Protein AF-A0A9E2TY33-F1 (afdb_monomer)

Radius of gyration: 12.96 Å; Cα contacts (8 Å, |Δi|>4): 68; chains: 1; bounding box: 35×22×28 Å

Secondary structure (DSSP, 8-state):
---HHHHHHHHHHHTS-GGGGB---SS------HHHHHHHHHH-GGGB---EE--SS--EE-SSHHHHHHS--

Solvent-accessible surface area (backbone atoms only — not comparable to full-atom values): 4620 Å² total; per-residue (Å²): 131,76,48,61,67,54,44,50,51,50,19,59,56,51,73,49,57,64,71,70,46,46,58,70,86,92,79,71,96,68,90,64,52,68,70,52,48,39,53,45,40,70,78,40,58,85,33,49,57,71,56,63,49,86,49,97,89,62,31,43,73,54,89,44,78,63,56,65,70,71,51,85,125

Foldseek 3Di:
DADLVRLVVLCVQAVHDSCVQFDDPDDDPPPDDSVNSRVVCVVPVVRGQDDWDGDPVHIHHPPDPVVVVVPPD

Structure (mmCIF, N/CA/C/O backbone):
data_AF-A0A9E2TY33-F1
#
_entry.id   AF-A0A9E2TY33-F1
#
loop_
_atom_site.group_PDB
_atom_site.id
_atom_site.type_symbol
_atom_site.label_atom_id
_atom_site.label_alt_id
_atom_site.label_comp_id
_atom_site.label_asym_id
_atom_site.label_entity_id
_atom_site.label_seq_id
_atom_site.pdbx_PDB_ins_code
_atom_site.Cartn_x
_atom_site.Cartn_y
_atom_site.Cartn_z
_atom_site.occupancy
_atom_site.B_iso_or_equiv
_atom_site.auth_seq_id
_atom_site.auth_comp_id
_atom_site.auth_asym_id
_atom_site.auth_atom_id
_atom_site.pdbx_PDB_model_num
ATOM 1 N N . MET A 1 1 ? 7.912 12.756 1.456 1.00 62.06 1 MET A N 1
ATOM 2 C CA . MET A 1 1 ? 8.052 11.381 0.929 1.00 62.06 1 MET A CA 1
ATOM 3 C C . MET A 1 1 ? 7.783 10.415 2.055 1.00 62.06 1 MET A C 1
ATOM 5 O O . MET A 1 1 ? 8.208 10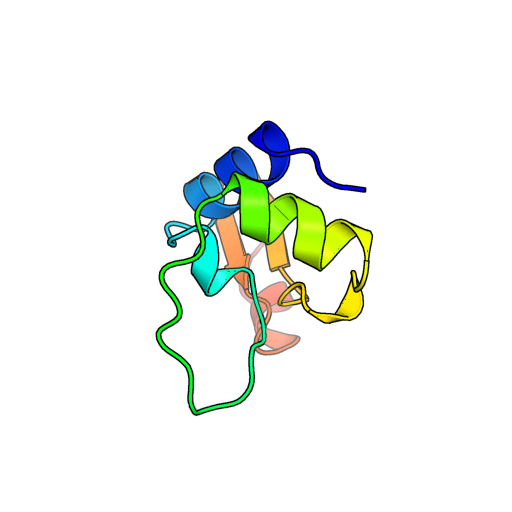.721 3.162 1.00 62.06 1 MET A O 1
ATOM 9 N N . LEU A 1 2 ? 7.086 9.313 1.776 1.00 74.62 2 LEU A N 1
ATOM 10 C CA . LEU A 1 2 ? 6.7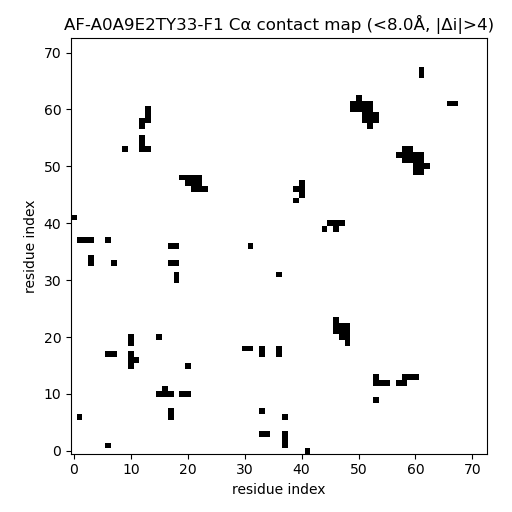77 8.304 2.786 1.00 74.62 2 LEU A CA 1
ATOM 11 C C . LEU A 1 2 ? 8.060 7.592 3.239 1.00 74.62 2 LEU A C 1
ATOM 13 O O . LEU A 1 2 ? 8.935 7.299 2.419 1.00 74.62 2 LEU A O 1
ATOM 17 N N . THR A 1 3 ? 8.189 7.361 4.542 1.00 85.62 3 THR A N 1
ATOM 18 C CA . THR A 1 3 ? 9.247 6.524 5.122 1.00 85.62 3 THR A CA 1
ATOM 19 C C . THR A 1 3 ? 8.899 5.039 4.999 1.00 85.62 3 THR A C 1
ATOM 21 O O . THR A 1 3 ? 7.774 4.684 4.653 1.00 85.62 3 THR A O 1
ATOM 24 N N . GLU A 1 4 ? 9.858 4.162 5.310 1.00 84.62 4 GLU A N 1
ATOM 25 C CA . GLU A 1 4 ? 9.622 2.713 5.402 1.00 84.62 4 GLU A CA 1
ATOM 26 C C . GLU A 1 4 ? 8.472 2.391 6.362 1.00 84.62 4 GLU A C 1
ATOM 28 O O . GLU A 1 4 ? 7.544 1.674 6.001 1.00 84.62 4 GLU A O 1
ATOM 33 N N . THR A 1 5 ? 8.482 3.009 7.546 1.00 89.19 5 THR A N 1
ATOM 34 C CA . THR A 1 5 ? 7.427 2.857 8.552 1.00 89.19 5 THR A CA 1
ATOM 35 C C . THR A 1 5 ? 6.071 3.312 8.026 1.00 89.19 5 THR A C 1
ATOM 37 O O . THR A 1 5 ? 5.096 2.593 8.182 1.00 89.19 5 THR A O 1
ATOM 40 N N . GLN A 1 6 ? 6.004 4.456 7.340 1.00 89.75 6 GLN A N 1
ATOM 41 C CA . GLN A 1 6 ? 4.738 4.970 6.809 1.00 89.75 6 GLN A CA 1
ATOM 42 C C . GLN A 1 6 ? 4.174 4.100 5.679 1.00 89.75 6 GLN A C 1
ATOM 44 O O . GLN A 1 6 ? 2.960 3.981 5.549 1.00 89.75 6 GLN A O 1
ATOM 49 N N . LEU A 1 7 ? 5.034 3.489 4.858 1.00 89.19 7 LEU A N 1
ATOM 50 C CA . LEU A 1 7 ? 4.600 2.531 3.837 1.00 89.19 7 LEU A CA 1
ATOM 51 C C . LEU A 1 7 ? 4.100 1.231 4.464 1.00 89.19 7 LEU A C 1
ATOM 53 O O . LEU A 1 7 ? 3.068 0.722 4.040 1.00 89.19 7 LEU A O 1
ATOM 57 N N . ALA A 1 8 ? 4.791 0.729 5.488 1.00 90.00 8 ALA A N 1
ATOM 58 C CA . ALA A 1 8 ? 4.350 -0.446 6.231 1.00 90.00 8 ALA A CA 1
ATOM 59 C C . ALA A 1 8 ? 3.008 -0.195 6.940 1.00 90.00 8 ALA A C 1
ATOM 61 O O . ALA A 1 8 ? 2.110 -1.029 6.873 1.00 90.00 8 ALA A O 1
ATOM 62 N N . GLU A 1 9 ? 2.839 0.976 7.560 1.00 91.94 9 GLU A N 1
ATOM 63 C CA . GLU A 1 9 ? 1.577 1.396 8.174 1.00 91.94 9 GLU A CA 1
ATOM 64 C C . GLU A 1 9 ? 0.454 1.500 7.139 1.00 91.94 9 GLU A C 1
ATOM 66 O O . GLU A 1 9 ? -0.628 0.969 7.368 1.00 91.94 9 GLU A O 1
ATOM 71 N N . ALA A 1 10 ? 0.706 2.130 5.987 1.00 92.12 10 ALA A N 1
ATOM 72 C CA . ALA A 1 10 ? -0.287 2.253 4.923 1.00 92.12 10 ALA A CA 1
ATOM 73 C C . ALA A 1 10 ? -0.714 0.886 4.364 1.00 92.12 10 ALA A C 1
ATOM 75 O O . ALA A 1 10 ? -1.909 0.647 4.211 1.00 92.12 10 ALA A O 1
ATOM 76 N N . ALA A 1 11 ? 0.241 -0.012 4.101 1.00 91.69 11 ALA A N 1
ATOM 77 C CA . ALA A 1 11 ? -0.027 -1.371 3.629 1.00 91.69 11 ALA A CA 1
ATOM 78 C C . ALA A 1 11 ? -0.858 -2.163 4.650 1.00 91.69 11 ALA A C 1
ATOM 80 O O . ALA A 1 11 ? -1.894 -2.722 4.306 1.00 91.69 11 ALA A O 1
ATOM 81 N N . ASN A 1 12 ? -0.472 -2.100 5.929 1.00 93.88 12 ASN A N 1
ATOM 82 C CA . ASN A 1 12 ? -1.211 -2.733 7.018 1.00 93.88 12 ASN A CA 1
ATOM 83 C C . ASN A 1 12 ? -2.630 -2.162 7.175 1.00 93.88 12 ASN A C 1
ATOM 85 O O . ASN A 1 12 ? -3.569 -2.905 7.427 1.00 93.88 12 ASN A O 1
ATOM 89 N N . MET A 1 13 ? -2.811 -0.846 7.024 1.00 94.19 13 MET A N 1
ATOM 90 C CA . MET A 1 13 ? -4.140 -0.228 7.069 1.00 94.19 13 MET A CA 1
ATOM 91 C C . MET A 1 13 ? -5.019 -0.666 5.892 1.00 94.19 13 MET A C 1
ATOM 93 O O . MET A 1 13 ? -6.227 -0.799 6.065 1.00 94.19 13 MET A O 1
ATOM 97 N N . LEU A 1 14 ? -4.424 -0.881 4.718 1.00 93.00 14 LEU A N 1
ATOM 98 C CA . LEU A 1 14 ? -5.100 -1.323 3.497 1.00 93.00 14 LEU A CA 1
ATOM 99 C C . LEU A 1 14 ? -5.283 -2.846 3.403 1.00 93.00 14 LEU A C 1
ATOM 101 O O . LEU A 1 14 ? -5.946 -3.288 2.469 1.00 93.00 14 LEU A O 1
ATOM 105 N N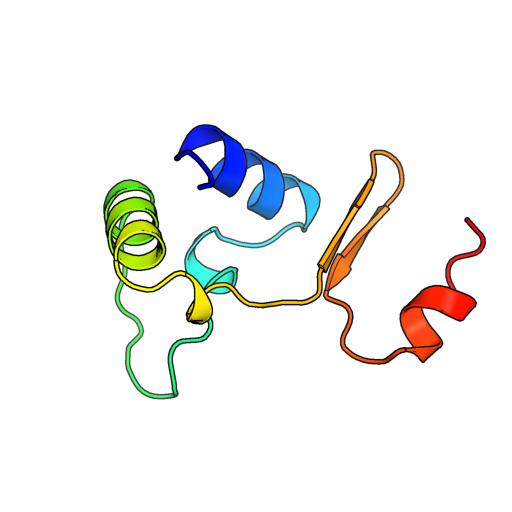 . ASP A 1 15 ? -4.731 -3.608 4.351 1.00 93.00 15 ASP A N 1
ATOM 106 C CA . ASP A 1 15 ? -4.723 -5.078 4.369 1.00 93.00 15 ASP A CA 1
ATOM 107 C C . ASP A 1 15 ? -4.102 -5.693 3.098 1.00 93.00 15 ASP A C 1
ATOM 109 O O . ASP A 1 15 ? -4.664 -6.588 2.471 1.00 93.00 15 ASP A O 1
ATOM 113 N N . VAL A 1 16 ? -2.944 -5.162 2.686 1.00 91.00 16 VAL A N 1
ATOM 114 C CA . VAL A 1 16 ? -2.179 -5.610 1.506 1.00 91.00 16 VAL A CA 1
ATOM 115 C C . VAL A 1 16 ? -0.685 -5.691 1.807 1.00 91.00 16 VAL A C 1
ATOM 117 O O . VAL A 1 16 ? -0.200 -5.092 2.772 1.00 91.00 16 VAL A O 1
ATOM 120 N N . ASP A 1 17 ? 0.076 -6.362 0.944 1.00 89.81 17 ASP A N 1
ATOM 121 C CA . ASP A 1 17 ? 1.536 -6.318 1.003 1.00 89.81 17 ASP A CA 1
ATOM 122 C C . ASP A 1 17 ? 2.087 -4.955 0.542 1.00 89.81 17 ASP A C 1
ATOM 124 O O . ASP A 1 17 ? 1.522 -4.263 -0.307 1.00 89.81 17 ASP A O 1
ATOM 128 N N . VAL A 1 18 ? 3.258 -4.555 1.055 1.00 88.44 18 VAL A N 1
ATOM 129 C CA . VAL A 1 18 ? 3.897 -3.275 0.671 1.00 88.44 18 VAL A CA 1
ATOM 130 C C . VAL A 1 18 ? 4.194 -3.213 -0.835 1.00 88.44 18 VAL A C 1
ATOM 132 O O . VAL A 1 18 ? 4.165 -2.134 -1.429 1.00 88.44 18 VAL A O 1
ATOM 135 N N . SER A 1 19 ? 4.4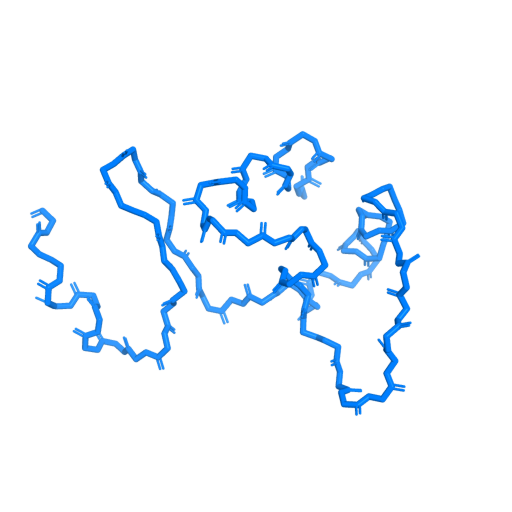57 -4.356 -1.471 1.00 87.38 19 SER A N 1
ATOM 136 C CA . SER A 1 19 ? 4.650 -4.463 -2.922 1.00 87.38 19 SER A CA 1
ATOM 137 C C . SER A 1 19 ? 3.392 -4.092 -3.713 1.00 87.38 19 SER A C 1
ATOM 139 O O . SER A 1 19 ? 3.507 -3.506 -4.788 1.00 87.38 19 SER A O 1
ATOM 141 N N . GLU A 1 20 ? 2.199 -4.334 -3.165 1.00 88.00 20 GLU A N 1
ATOM 142 C CA . GLU A 1 20 ? 0.915 -3.993 -3.788 1.00 88.00 20 GLU A CA 1
ATOM 143 C C . GLU A 1 20 ? 0.604 -2.490 -3.746 1.00 88.00 20 GLU A C 1
ATOM 145 O O . GLU A 1 20 ? -0.270 -2.007 -4.473 1.00 88.00 20 GLU A O 1
ATOM 150 N N . LEU A 1 21 ? 1.352 -1.717 -2.948 1.00 89.56 21 LEU A N 1
ATOM 151 C CA . LEU A 1 21 ? 1.325 -0.255 -3.009 1.00 89.56 21 LEU A CA 1
ATOM 152 C C . LEU A 1 21 ? 1.992 0.286 -4.281 1.00 89.56 21 LEU A C 1
ATOM 154 O O . LEU A 1 21 ? 1.927 1.491 -4.524 1.00 89.56 21 LEU A O 1
ATOM 158 N N . LEU A 1 22 ? 2.645 -0.552 -5.092 1.00 88.19 22 LEU A N 1
ATOM 159 C CA . LEU A 1 22 ? 3.294 -0.139 -6.330 1.00 88.19 22 LEU A CA 1
ATOM 160 C C . LEU A 1 22 ? 2.459 -0.473 -7.570 1.00 88.19 22 LEU A C 1
ATOM 162 O O . LEU A 1 22 ? 1.923 -1.563 -7.723 1.00 88.19 22 LEU A O 1
ATOM 166 N N . THR A 1 23 ? 2.418 0.466 -8.511 1.00 83.56 23 THR A N 1
ATOM 167 C CA . THR A 1 23 ? 1.940 0.251 -9.878 1.00 83.56 23 THR A CA 1
ATOM 168 C C . THR A 1 23 ? 3.153 -0.073 -10.744 1.00 83.56 23 THR A C 1
ATOM 170 O O . THR A 1 23 ? 3.833 0.827 -11.238 1.00 83.56 23 THR A O 1
ATOM 173 N N . ILE A 1 24 ? 3.479 -1.360 -10.867 1.00 72.12 24 ILE A N 1
ATOM 174 C CA . ILE A 1 24 ? 4.522 -1.849 -11.776 1.00 72.12 24 ILE A CA 1
ATOM 175 C C . ILE A 1 24 ? 3.822 -2.635 -12.882 1.00 72.12 24 ILE A C 1
ATOM 177 O O . ILE A 1 24 ? 3.109 -3.597 -12.602 1.00 72.12 24 ILE A O 1
ATOM 181 N N . ASP A 1 25 ? 4.003 -2.220 -14.135 1.00 60.34 25 ASP A N 1
ATOM 182 C CA . ASP A 1 25 ? 3.366 -2.877 -15.275 1.00 60.34 25 ASP A CA 1
ATOM 183 C C . ASP A 1 25 ? 3.842 -4.337 -15.421 1.00 60.34 25 ASP A C 1
ATOM 185 O O . ASP A 1 25 ? 4.980 -4.625 -15.789 1.00 60.34 25 ASP A O 1
ATOM 189 N N . GLY A 1 26 ? 2.928 -5.265 -15.136 1.00 54.53 26 GLY A N 1
ATOM 190 C CA . GLY A 1 26 ? 2.645 -6.463 -15.932 1.00 54.53 26 GLY A CA 1
ATOM 191 C C . GLY A 1 26 ? 3.649 -7.616 -16.022 1.00 54.53 26 GLY A C 1
ATOM 192 O O . GLY A 1 26 ? 3.237 -8.670 -16.50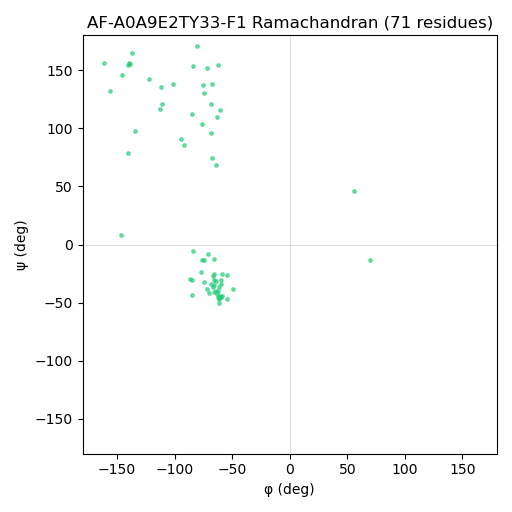0 1.00 54.53 26 GLY A O 1
ATOM 193 N N . SER A 1 27 ? 4.916 -7.512 -15.615 1.00 45.16 27 SER A N 1
ATOM 194 C CA . SER A 1 27 ? 5.848 -8.624 -15.912 1.00 45.16 27 SER A CA 1
ATOM 195 C C . SER A 1 27 ? 6.935 -8.920 -14.896 1.00 45.16 27 SER A C 1
ATOM 197 O O . SER A 1 27 ? 7.803 -9.748 -15.171 1.00 45.16 27 SER A O 1
ATOM 199 N N . SER A 1 28 ? 6.919 -8.296 -13.726 1.00 49.59 28 SER A N 1
ATOM 200 C CA . SER A 1 28 ? 7.934 -8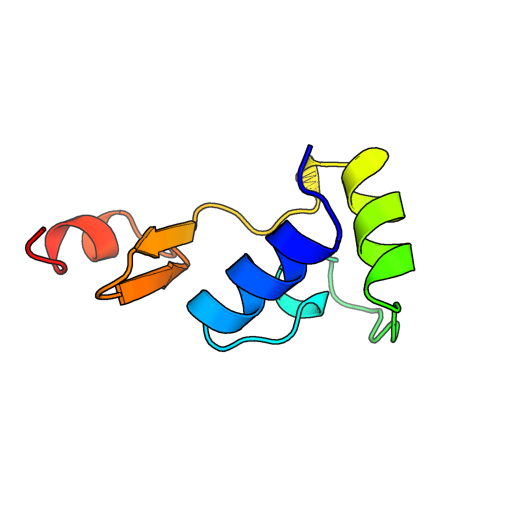.588 -12.727 1.00 49.59 28 SER A CA 1
ATOM 201 C C . SER A 1 28 ? 7.327 -8.783 -11.350 1.00 49.59 28 SER A C 1
ATOM 203 O O . SER A 1 28 ? 7.128 -7.819 -10.612 1.00 49.59 28 SER A O 1
ATOM 205 N N . ASN A 1 29 ? 7.119 -10.052 -10.991 1.00 52.19 29 ASN A N 1
ATOM 206 C CA . ASN A 1 29 ? 7.152 -10.513 -9.603 1.00 52.19 29 ASN A CA 1
ATOM 207 C C . ASN A 1 29 ? 8.578 -10.300 -9.074 1.00 52.19 29 ASN A C 1
ATOM 209 O O . ASN A 1 29 ? 9.364 -11.236 -8.941 1.00 52.19 29 ASN A O 1
ATOM 213 N N . HIS A 1 30 ? 8.971 -9.043 -8.909 1.00 60.62 30 HIS A N 1
ATOM 214 C CA . HIS A 1 30 ? 10.189 -8.708 -8.208 1.00 60.62 30 HIS A CA 1
ATOM 215 C C . HIS A 1 30 ? 9.834 -8.675 -6.730 1.00 60.62 30 HIS A C 1
ATOM 217 O O . HIS A 1 30 ? 9.096 -7.793 -6.290 1.00 60.62 30 HIS A O 1
ATOM 223 N N . ASP A 1 31 ? 10.371 -9.637 -5.984 1.00 68.31 31 ASP A N 1
ATOM 224 C CA . ASP A 1 31 ? 10.393 -9.616 -4.525 1.00 68.31 31 ASP A CA 1
ATOM 225 C C . ASP A 1 31 ? 11.321 -8.484 -4.067 1.00 68.31 31 ASP A C 1
ATOM 227 O O . ASP A 1 31 ? 12.469 -8.697 -3.677 1.00 68.31 31 ASP A O 1
ATOM 231 N N . PHE A 1 32 ? 10.852 -7.244 -4.191 1.00 76.81 32 PHE A N 1
ATOM 232 C CA . PHE A 1 32 ? 11.532 -6.100 -3.610 1.00 76.81 32 PHE A CA 1
ATOM 233 C C . PHE A 1 32 ? 11.310 -6.117 -2.105 1.00 76.81 32 PHE A C 1
ATOM 235 O O . PHE A 1 32 ? 10.177 -6.182 -1.626 1.00 76.81 32 PHE A O 1
ATOM 242 N N . SER A 1 33 ? 12.390 -5.972 -1.347 1.00 84.06 33 SER A N 1
ATOM 243 C CA . SER A 1 33 ? 12.272 -5.658 0.071 1.00 84.06 33 SER A CA 1
ATOM 244 C C . SER A 1 33 ? 11.595 -4.293 0.266 1.00 84.06 33 SER A C 1
ATOM 246 O O . SER A 1 33 ? 11.718 -3.390 -0.568 1.00 84.06 33 SER A O 1
ATOM 248 N N . THR A 1 34 ? 10.952 -4.083 1.417 1.00 81.88 34 THR A N 1
ATOM 249 C CA . THR A 1 34 ? 10.350 -2.792 1.806 1.00 81.88 34 THR A CA 1
ATOM 250 C C . THR A 1 34 ? 11.327 -1.621 1.626 1.00 81.88 34 THR A C 1
ATOM 252 O O . THR A 1 34 ? 10.965 -0.555 1.127 1.00 81.88 34 THR A O 1
ATOM 255 N N . ASN A 1 35 ? 12.606 -1.835 1.940 1.00 84.44 35 ASN A N 1
ATOM 256 C CA . ASN A 1 35 ? 13.666 -0.842 1.775 1.00 84.44 35 ASN A CA 1
ATOM 257 C C . ASN A 1 35 ? 13.963 -0.485 0.312 1.00 84.44 35 ASN A C 1
ATOM 259 O O . ASN A 1 35 ? 14.271 0.669 -0.004 1.00 84.44 35 ASN A O 1
ATOM 263 N N . GLU A 1 36 ? 13.885 -1.450 -0.597 1.00 86.81 36 GLU A N 1
ATOM 264 C CA . GLU A 1 36 ? 14.036 -1.200 -2.031 1.00 86.81 36 GLU A CA 1
ATOM 265 C C . GLU A 1 36 ? 12.823 -0.463 -2.590 1.00 86.81 36 GLU A C 1
ATOM 267 O O . GLU A 1 36 ? 12.992 0.481 -3.361 1.00 86.81 36 GLU A O 1
ATOM 272 N N . ILE A 1 37 ? 11.624 -0.799 -2.114 1.00 86.62 37 ILE A N 1
ATOM 273 C CA . ILE A 1 37 ? 10.380 -0.099 -2.449 1.00 86.62 37 ILE A CA 1
ATOM 274 C C . ILE A 1 37 ? 10.454 1.378 -2.034 1.00 86.62 37 ILE A C 1
ATOM 276 O O . ILE A 1 37 ? 10.157 2.264 -2.836 1.00 86.62 37 ILE A O 1
ATOM 280 N N . VAL A 1 38 ? 10.947 1.677 -0.828 1.00 86.31 38 VAL A N 1
ATOM 281 C CA . VAL A 1 38 ? 11.165 3.060 -0.360 1.00 86.31 38 VAL A CA 1
ATOM 28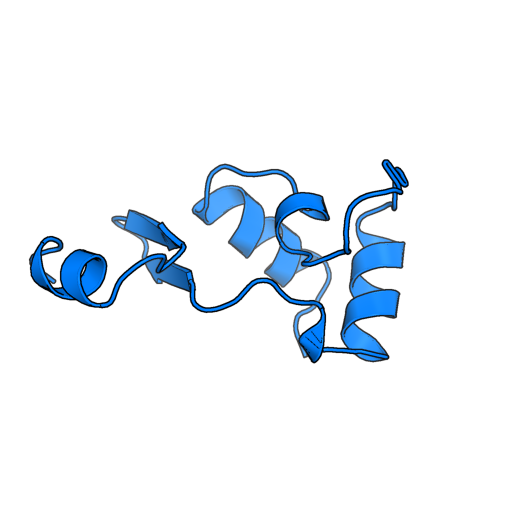2 C C . VAL A 1 38 ? 12.122 3.814 -1.285 1.00 86.31 38 VAL A C 1
ATOM 284 O O . VAL A 1 38 ? 11.875 4.971 -1.637 1.00 86.31 38 VAL A O 1
ATOM 287 N N . LYS A 1 39 ? 13.228 3.180 -1.696 1.00 87.75 39 LYS A N 1
ATOM 288 C CA . LYS A 1 39 ? 14.198 3.787 -2.623 1.00 87.75 39 LYS A CA 1
ATOM 289 C C . LYS A 1 39 ? 13.585 4.018 -4.004 1.00 87.75 39 LYS A C 1
ATOM 291 O O . LYS A 1 39 ? 13.817 5.072 -4.598 1.00 87.75 39 LYS A O 1
ATOM 296 N N . LEU A 1 40 ? 12.788 3.073 -4.499 1.00 87.50 40 LEU A N 1
ATOM 297 C CA . LEU A 1 40 ? 12.070 3.196 -5.767 1.00 87.50 40 LEU A CA 1
ATOM 298 C C . LEU A 1 40 ? 11.087 4.365 -5.729 1.00 87.50 40 LEU A C 1
ATOM 300 O O . LEU A 1 40 ? 11.161 5.236 -6.592 1.00 87.50 40 LEU A O 1
ATOM 304 N N . LEU A 1 41 ? 10.248 4.451 -4.695 1.00 86.38 41 LEU A N 1
ATOM 305 C CA . LEU A 1 41 ? 9.283 5.539 -4.514 1.00 86.38 41 LEU A CA 1
ATOM 306 C C . LEU A 1 41 ? 9.946 6.895 -4.273 1.00 86.38 41 LEU A C 1
ATOM 308 O O . LEU A 1 41 ? 9.412 7.923 -4.686 1.00 86.38 41 LEU A O 1
ATOM 312 N N . ARG A 1 42 ? 11.133 6.919 -3.659 1.00 85.69 42 ARG A N 1
ATOM 313 C CA .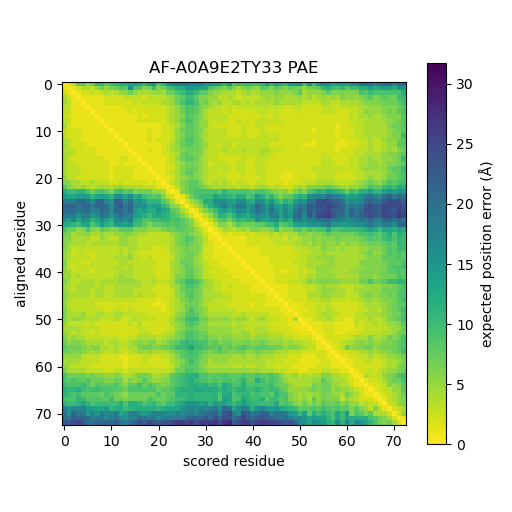 ARG A 1 42 ? 11.938 8.140 -3.543 1.00 85.69 42 ARG A CA 1
ATOM 314 C C . ARG A 1 42 ? 12.389 8.656 -4.908 1.00 85.69 42 ARG A C 1
ATOM 316 O O . ARG A 1 42 ? 12.389 9.856 -5.145 1.00 85.69 42 ARG A O 1
ATOM 323 N N . ASN A 1 43 ? 12.775 7.764 -5.809 1.00 88.38 43 ASN A N 1
ATOM 324 C CA . ASN A 1 43 ? 13.246 8.165 -7.132 1.00 88.38 43 ASN A CA 1
ATOM 325 C C . ASN A 1 43 ? 12.089 8.381 -8.120 1.00 88.38 43 ASN A C 1
ATOM 327 O O . ASN A 1 43 ? 12.204 9.198 -9.030 1.00 88.38 43 ASN A O 1
ATOM 331 N N . LYS A 1 44 ? 10.980 7.651 -7.951 1.00 88.81 44 LYS A N 1
ATOM 332 C CA . LYS A 1 44 ? 9.798 7.669 -8.822 1.00 88.81 44 LYS A CA 1
ATOM 333 C C . LYS A 1 44 ? 8.501 7.578 -7.996 1.00 88.81 44 LYS A C 1
ATOM 335 O O . LYS A 1 44 ? 7.887 6.512 -7.938 1.00 88.81 44 LYS A O 1
ATOM 340 N N . PRO A 1 45 ? 8.039 8.688 -7.389 1.00 87.25 45 PRO A N 1
ATOM 341 C CA . PRO A 1 45 ? 6.808 8.707 -6.590 1.00 87.25 45 PRO A CA 1
ATOM 342 C C . PRO A 1 45 ? 5.551 8.283 -7.354 1.00 87.25 45 PRO A C 1
ATOM 344 O O . PRO A 1 45 ? 4.604 7.796 -6.749 1.00 87.25 45 PRO A O 1
ATOM 347 N N . THR A 1 46 ? 5.544 8.445 -8.681 1.00 88.81 46 THR A N 1
ATOM 348 C CA . THR A 1 46 ? 4.431 8.072 -9.569 1.00 88.81 46 THR A CA 1
ATOM 349 C C . THR A 1 46 ? 4.172 6.569 -9.622 1.00 88.81 46 THR A C 1
ATOM 351 O O . THR A 1 46 ? 3.148 6.160 -10.149 1.00 88.81 46 THR A O 1
ATOM 354 N N . LEU A 1 47 ? 5.095 5.749 -9.106 1.00 89.38 47 LEU A N 1
ATOM 355 C CA . LEU A 1 47 ? 4.886 4.312 -8.962 1.00 89.38 47 LEU A CA 1
ATOM 356 C C . LEU A 1 47 ? 3.969 3.976 -7.784 1.00 89.38 47 LEU A C 1
ATOM 358 O O . LEU A 1 47 ? 3.528 2.841 -7.698 1.00 89.38 47 LEU A O 1
ATOM 362 N N . LEU A 1 48 ? 3.671 4.909 -6.875 1.00 90.56 48 LEU A N 1
ATOM 363 C CA . LEU A 1 48 ? 2.719 4.653 -5.798 1.00 90.56 48 LEU A CA 1
ATOM 364 C C . LEU A 1 48 ? 1.308 4.510 -6.385 1.00 90.56 48 LEU A C 1
ATOM 366 O O . LEU A 1 48 ? 0.788 5.439 -7.007 1.00 90.56 48 LEU A O 1
ATOM 370 N N . LYS A 1 49 ? 0.679 3.357 -6.155 1.00 89.94 49 LYS A N 1
ATOM 371 C CA . LYS A 1 49 ? -0.713 3.090 -6.508 1.00 89.94 49 LYS A CA 1
ATOM 372 C C . LYS A 1 49 ? -1.594 4.084 -5.766 1.00 89.94 49 LYS A C 1
ATOM 374 O O . LYS A 1 49 ? -1.619 4.109 -4.542 1.00 89.94 49 LYS A O 1
ATOM 379 N N . THR A 1 50 ? -2.277 4.942 -6.511 1.00 89.56 50 THR A N 1
ATOM 380 C CA . THR A 1 50 ? -3.142 6.010 -5.995 1.00 89.56 50 THR A CA 1
ATOM 381 C C . THR A 1 50 ? -4.402 6.108 -6.865 1.00 89.56 50 THR A C 1
ATOM 383 O O . THR A 1 50 ? -4.341 5.728 -8.036 1.00 89.56 50 THR A O 1
ATOM 386 N N . PRO A 1 51 ? -5.536 6.605 -6.331 1.00 90.75 51 PRO A N 1
ATOM 387 C CA . PRO A 1 51 ? -5.739 7.089 -4.965 1.00 90.75 51 PRO A CA 1
ATOM 388 C C . PRO A 1 51 ? -6.050 5.961 -3.969 1.00 90.75 51 PRO A C 1
ATOM 390 O O . PRO A 1 51 ? -6.627 4.936 -4.322 1.00 90.75 51 PRO A O 1
ATOM 393 N N . PHE A 1 52 ? -5.725 6.184 -2.697 1.00 91.88 52 PHE A N 1
ATOM 394 C CA . PHE A 1 52 ? -6.215 5.387 -1.570 1.00 91.88 52 PHE A CA 1
ATOM 395 C C . PHE A 1 52 ? -6.541 6.300 -0.389 1.00 91.88 52 PHE A C 1
ATOM 397 O O . PHE A 1 52 ? -6.010 7.408 -0.281 1.00 91.88 52 PHE A O 1
ATOM 404 N N . ILE A 1 53 ? -7.422 5.831 0.488 1.00 91.56 53 ILE A N 1
ATOM 405 C CA . ILE A 1 53 ? -7.806 6.510 1.724 1.00 91.56 53 ILE A CA 1
ATOM 406 C C . ILE A 1 53 ? -7.290 5.703 2.903 1.00 91.56 53 ILE A C 1
ATOM 408 O O . ILE A 1 53 ? -7.440 4.484 2.925 1.00 91.56 53 ILE A O 1
ATOM 412 N N . LEU A 1 54 ? -6.709 6.405 3.877 1.00 92.19 54 LEU A N 1
ATOM 413 C CA . LEU A 1 54 ? -6.319 5.854 5.168 1.00 92.19 54 LEU A CA 1
ATOM 414 C C . LEU A 1 54 ? -7.197 6.475 6.257 1.00 92.19 54 LEU A C 1
ATO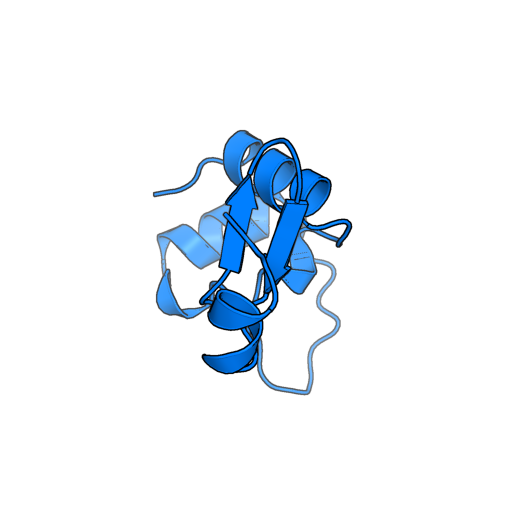M 416 O O . LEU A 1 54 ? -7.146 7.684 6.484 1.00 92.19 54 LEU A O 1
ATOM 420 N N . SER A 1 55 ? -7.988 5.652 6.939 1.00 89.31 55 SER A N 1
ATOM 421 C CA . SER A 1 55 ? -8.737 6.037 8.138 1.00 89.31 55 SER A CA 1
ATOM 422 C C . SER A 1 55 ? -8.672 4.912 9.166 1.00 89.31 55 SER A C 1
ATOM 424 O O . SER A 1 55 ? -8.468 3.748 8.823 1.00 89.31 55 SER A O 1
ATOM 426 N N . LYS A 1 56 ? -8.848 5.265 10.445 1.00 84.25 56 LYS A N 1
ATOM 427 C CA . LYS A 1 56 ? -8.902 4.293 11.547 1.00 84.25 56 LYS A CA 1
ATOM 428 C C . LYS A 1 56 ? -10.036 3.287 11.375 1.00 84.25 56 LYS A C 1
ATOM 430 O O . LYS A 1 56 ? -9.907 2.152 11.808 1.00 84.25 56 LYS A O 1
ATOM 435 N N . GLU A 1 57 ? -11.144 3.736 10.798 1.00 86.31 57 GLU A N 1
ATOM 436 C CA . GLU A 1 57 ? -12.355 2.932 10.636 1.00 86.31 57 GLU A CA 1
ATOM 437 C C . GLU A 1 57 ? -12.277 2.072 9.381 1.00 86.31 57 GLU A C 1
ATOM 439 O O . GLU A 1 57 ? -12.622 0.893 9.410 1.00 86.31 57 GLU A O 1
ATOM 444 N N . ARG A 1 58 ? -11.805 2.664 8.279 1.00 86.81 58 ARG A N 1
ATOM 445 C CA . ARG A 1 58 ? -11.707 1.978 6.998 1.00 86.81 58 ARG A CA 1
ATOM 446 C C . ARG A 1 58 ? -10.656 2.605 6.097 1.00 86.81 58 ARG A C 1
ATOM 448 O O . ARG A 1 58 ? -10.660 3.811 5.872 1.00 86.81 58 ARG A O 1
ATOM 455 N N . SER A 1 59 ? -9.805 1.768 5.523 1.00 92.00 59 SER A N 1
ATOM 456 C CA . SER A 1 59 ? -8.857 2.176 4.489 1.00 92.00 59 SER A CA 1
ATOM 457 C C . SER A 1 59 ? -9.089 1.346 3.237 1.00 92.00 59 SER A C 1
ATOM 459 O O . SER A 1 59 ? -9.453 0.176 3.328 1.00 92.00 59 SER A O 1
ATOM 461 N N . PHE A 1 60 ? -8.961 1.965 2.067 1.00 91.12 60 PHE A N 1
ATOM 462 C CA . PHE A 1 60 ? -9.241 1.302 0.793 1.00 91.12 60 PHE A CA 1
ATOM 463 C C . PHE A 1 60 ? -8.611 2.037 -0.393 1.00 91.12 60 PHE A C 1
ATOM 465 O O . PHE A 1 60 ? -8.381 3.249 -0.347 1.00 91.12 60 PHE A O 1
ATOM 472 N N . PHE A 1 61 ? -8.386 1.304 -1.487 1.00 91.69 61 PHE A N 1
ATOM 473 C CA . PHE A 1 61 ? -8.070 1.883 -2.792 1.00 91.69 61 PHE A CA 1
ATOM 474 C C . PHE A 1 61 ? -9.322 2.474 -3.442 1.00 91.69 61 PHE A C 1
ATOM 476 O O . PHE A 1 61 ? -10.407 1.889 -3.416 1.00 91.69 61 PHE A O 1
ATOM 483 N N . VAL A 1 62 ? -9.175 3.656 -4.032 1.00 90.50 62 VAL A N 1
ATOM 484 C CA . VAL A 1 62 ? -10.273 4.361 -4.692 1.00 90.50 62 VAL A CA 1
ATOM 485 C C . VAL A 1 62 ? -10.282 3.977 -6.167 1.00 90.50 62 VAL A C 1
ATOM 487 O O . VAL A 1 62 ? -9.729 4.678 -7.009 1.00 90.50 62 VAL A O 1
ATOM 490 N N . ASP A 1 63 ? -10.943 2.863 -6.478 1.00 84.56 63 ASP A N 1
ATOM 491 C CA . ASP A 1 63 ? -11.075 2.380 -7.862 1.00 84.56 63 ASP A CA 1
ATOM 492 C C . ASP A 1 63 ? -12.132 3.162 -8.663 1.00 84.56 63 ASP A C 1
ATOM 494 O O . ASP A 1 63 ? -12.101 3.223 -9.891 1.00 84.56 63 ASP A O 1
ATOM 498 N N . SER A 1 64 ? -13.094 3.776 -7.970 1.00 84.50 64 SER A N 1
ATOM 499 C CA . SER A 1 64 ? -14.135 4.616 -8.558 1.00 84.50 64 SER A CA 1
ATOM 500 C C . SER A 1 64 ? -14.499 5.755 -7.606 1.00 84.50 64 SER A C 1
ATOM 502 O O . SER A 1 64 ? -14.569 5.532 -6.395 1.00 84.50 64 SER A O 1
ATOM 504 N N . PRO A 1 65 ? -14.840 6.954 -8.117 1.00 78.44 65 PRO A N 1
ATOM 505 C CA . PRO A 1 65 ? -15.393 8.027 -7.292 1.00 78.44 65 PRO A CA 1
ATOM 506 C C . PRO A 1 65 ? -16.638 7.604 -6.498 1.00 78.44 65 PRO A C 1
ATOM 508 O O . PRO A 1 65 ? -16.900 8.147 -5.430 1.00 78.44 65 PRO A O 1
ATOM 511 N N . LEU A 1 66 ? -17.393 6.609 -6.981 1.00 81.38 66 LEU A N 1
ATOM 512 C CA . LEU A 1 66 ? -18.567 6.084 -6.280 1.00 81.38 66 LEU A CA 1
ATOM 513 C C . LEU A 1 66 ? -18.213 5.387 -4.961 1.00 81.38 66 LEU A C 1
ATOM 515 O O . LEU A 1 66 ? -19.058 5.346 -4.068 1.00 81.38 66 LEU A O 1
ATOM 519 N N . ASN A 1 67 ? -16.990 4.866 -4.814 1.00 77.56 67 ASN A N 1
ATOM 520 C CA . ASN A 1 67 ? -16.534 4.275 -3.556 1.00 77.56 67 ASN A CA 1
ATOM 521 C C . ASN A 1 67 ? -16.549 5.331 -2.446 1.00 77.56 67 ASN A C 1
ATOM 523 O O . ASN A 1 67 ? -16.983 5.036 -1.345 1.00 77.56 67 ASN A O 1
ATOM 527 N N . LEU A 1 68 ? -16.207 6.583 -2.759 1.00 77.31 68 LEU A N 1
ATOM 528 C CA . LEU A 1 68 ? -16.228 7.687 -1.794 1.00 77.31 68 LEU A CA 1
ATOM 529 C C . LEU A 1 68 ? -17.638 8.055 -1.318 1.00 77.31 68 LEU A C 1
ATOM 531 O O . LEU A 1 68 ? -17.790 8.587 -0.231 1.00 77.31 68 LEU A O 1
ATOM 535 N N . ILE A 1 69 ? -18.661 7.812 -2.141 1.00 75.38 69 ILE A N 1
ATOM 536 C CA . ILE A 1 69 ? -20.056 8.168 -1.833 1.00 75.38 69 ILE A CA 1
ATOM 537 C C . ILE A 1 69 ? -20.744 7.051 -1.035 1.00 75.38 69 ILE A C 1
ATOM 539 O O . ILE A 1 69 ? -21.667 7.310 -0.266 1.00 75.38 69 ILE A O 1
ATOM 543 N N . LYS A 1 70 ? -20.323 5.797 -1.240 1.00 67.00 70 LYS A N 1
ATOM 544 C CA . LYS A 1 70 ? -20.858 4.630 -0.523 1.00 67.00 70 LYS A CA 1
ATOM 545 C C . LYS A 1 70 ? -20.363 4.556 0.916 1.00 67.00 70 LYS A C 1
ATOM 547 O O . LYS A 1 70 ? -21.101 4.085 1.778 1.00 67.00 70 LYS A O 1
ATOM 552 N N . GLU A 1 71 ? -19.142 5.017 1.159 1.00 65.50 71 GLU A N 1
ATOM 553 C CA . GLU A 1 71 ? -18.621 5.196 2.506 1.00 65.50 71 GLU A CA 1
ATOM 554 C C . GLU A 1 71 ? -19.259 6.457 3.104 1.00 65.50 71 GLU A C 1
ATOM 556 O O . GLU A 1 71 ? -18.935 7.576 2.716 1.00 65.50 71 GLU A O 1
ATOM 561 N N . GLN A 1 72 ? -20.232 6.285 4.001 1.00 56.09 72 GLN A N 1
ATOM 562 C CA . GLN A 1 72 ? -20.739 7.391 4.813 1.00 56.09 72 GLN A CA 1
ATOM 563 C C . GLN A 1 72 ? -19.621 7.800 5.782 1.00 56.09 72 GLN A C 1
ATOM 565 O O . GLN A 1 72 ? -19.430 7.133 6.795 1.00 56.09 72 GLN A O 1
ATOM 570 N N . PHE A 1 73 ? -18.845 8.822 5.416 1.00 55.03 73 PHE A N 1
ATOM 571 C CA . PHE A 1 73 ? -17.865 9.468 6.296 1.00 55.03 73 PHE A CA 1
ATOM 572 C C . PHE A 1 73 ? -18.538 10.231 7.443 1.00 55.03 73 PHE A C 1
ATOM 574 O O . PHE A 1 73 ? -19.652 10.766 7.225 1.00 55.03 73 PHE A O 1
#

Sequence (73 aa):
MLTETQLAEAANMLDVDVSELLTIDGSSNHDFSTNEIVKLLRNKPTLLKTPFILSKERSFFVDSPLNLIKEQF

Nearest PDB structures (foldseek):
  3l78-assembly1_A  TM=7.256E-01  e=5.937E-03  Streptococcus mutans UA159
  1sk2-assembly1_A  TM=7.192E-01  e=1.025E-02  Escherichia coli
  6gho-assembly1_A  TM=6.950E-01  e=2.323E-02  Bacillus subtilis subsp. subtilis str. 168
  6ghb-assembly1_A  TM=6.820E-01  e=6.038E-02  Bacillus subtilis subsp. subtilis str. 168
  9bct-assembly1_K  TM=3.178E-01  e=1.135E+00  Thermococcus kodakarensis

pLDDT: mean 82.35, std 12.03, range [45.16, 94.19]

Mean predicted aligned error: 6.06 Å